Protein AF-A0A497AWR8-F1 (afdb_monomer_lite)

Secondary structure (DSSP, 8-state):
-HHHHHHHHHHHHHHHHHH-TT-EEEEEEEETTTEEEEEEEPPTTS-HHHHHHHHHHHHHHHHHHHS-EEEEEEE---TTS--

pLDDT: mean 80.87, std 12.04, range [38.44, 91.5]

Structure (mmCIF, N/CA/C/O backbone):
data_AF-A0A497AWR8-F1
#
_entry.id   AF-A0A497AWR8-F1
#
loop_
_atom_site.group_PDB
_atom_site.id
_atom_site.type_symbol
_atom_site.label_atom_id
_atom_site.label_alt_id
_atom_site.label_comp_id
_atom_site.label_asym_id
_atom_site.label_entity_id
_atom_site.label_seq_id
_atom_site.pdbx_PDB_ins_code
_atom_site.Cartn_x
_atom_site.Cartn_y
_atom_site.Cartn_z
_atom_site.occupancy
_atom_site.B_iso_or_equiv
_atom_site.auth_seq_id
_atom_site.auth_comp_id
_atom_site.auth_asym_id
_atom_site.auth_atom_id
_atom_site.pdbx_PDB_model_num
ATOM 1 N N . MET A 1 1 ? -14.942 9.389 12.835 1.00 55.62 1 MET A N 1
ATOM 2 C CA . MET A 1 1 ? -14.299 8.263 12.119 1.00 55.62 1 MET A CA 1
ATOM 3 C C . MET A 1 1 ? -13.603 8.680 10.819 1.00 55.62 1 MET A C 1
ATOM 5 O O . MET A 1 1 ? -12.472 8.254 10.656 1.00 55.62 1 MET A O 1
ATOM 9 N N . ARG A 1 2 ? -14.161 9.572 9.974 1.00 58.44 2 ARG A N 1
ATOM 10 C CA . ARG A 1 2 ? -13.498 10.073 8.737 1.00 58.44 2 ARG A CA 1
ATOM 11 C C . ARG A 1 2 ? -12.052 10.589 8.894 1.00 58.44 2 ARG A C 1
ATOM 13 O O . ARG A 1 2 ? -11.244 10.366 8.005 1.00 58.44 2 ARG A O 1
ATOM 20 N N . TYR A 1 3 ? -11.715 11.243 10.010 1.00 60.72 3 TYR A N 1
ATOM 21 C CA . TYR A 1 3 ? -10.360 11.774 10.243 1.00 60.72 3 TYR A CA 1
ATOM 22 C C . TYR A 1 3 ? -9.281 10.681 10.325 1.00 60.72 3 TYR A C 1
ATOM 24 O O . TYR A 1 3 ? -8.252 10.808 9.676 1.00 60.72 3 TYR A O 1
ATOM 32 N N . LYS A 1 4 ? -9.559 9.567 11.020 1.00 76.00 4 LYS A N 1
ATOM 33 C CA . LYS A 1 4 ? -8.607 8.450 11.171 1.00 76.00 4 LYS A CA 1
ATOM 34 C C . LYS A 1 4 ? -8.323 7.728 9.857 1.00 76.00 4 LYS A C 1
ATOM 36 O O . LYS A 1 4 ? -7.225 7.238 9.644 1.00 76.00 4 LYS A O 1
ATOM 41 N N . LEU A 1 5 ? -9.323 7.654 8.984 1.00 79.75 5 LEU A N 1
ATOM 42 C CA . LEU A 1 5 ? -9.158 7.019 7.685 1.00 79.75 5 LEU A CA 1
ATOM 43 C C . LEU A 1 5 ? -8.288 7.872 6.757 1.00 79.75 5 LEU A C 1
ATOM 45 O O . LEU A 1 5 ? -7.410 7.343 6.091 1.00 79.75 5 LEU A O 1
ATOM 49 N N . LYS A 1 6 ? -8.490 9.194 6.746 1.00 84.19 6 LYS A N 1
ATOM 50 C CA . LYS A 1 6 ? -7.649 10.101 5.959 1.00 84.19 6 LYS A CA 1
ATOM 51 C C . LYS A 1 6 ? -6.180 10.024 6.387 1.00 84.19 6 LYS A C 1
ATOM 53 O O . LYS A 1 6 ? -5.311 9.979 5.526 1.00 84.19 6 LYS A O 1
ATOM 58 N N . GLU A 1 7 ? -5.922 9.988 7.693 1.00 87.88 7 GLU A N 1
ATOM 59 C CA . GLU A 1 7 ? -4.572 9.805 8.245 1.00 87.88 7 GLU A CA 1
ATOM 60 C C . GLU A 1 7 ? -3.960 8.474 7.798 1.00 87.88 7 GLU A C 1
ATOM 62 O O . GLU A 1 7 ? -2.822 8.455 7.338 1.00 87.88 7 GLU A O 1
ATOM 67 N N . LEU A 1 8 ? -4.737 7.385 7.848 1.00 86.31 8 LEU A N 1
ATOM 68 C CA . LEU A 1 8 ? -4.291 6.076 7.377 1.00 86.31 8 LEU A CA 1
ATOM 69 C C . LEU A 1 8 ? -3.931 6.094 5.886 1.00 86.31 8 LEU A C 1
ATOM 71 O O . LEU A 1 8 ? -2.883 5.588 5.502 1.00 86.31 8 LEU A O 1
ATOM 75 N N . VAL A 1 9 ? -4.775 6.691 5.043 1.00 86.94 9 VAL A N 1
ATOM 76 C CA . VAL A 1 9 ? -4.505 6.789 3.602 1.00 86.94 9 VAL A CA 1
ATOM 77 C C . VAL A 1 9 ? -3.223 7.576 3.351 1.00 86.94 9 VAL A C 1
ATOM 79 O O . VAL A 1 9 ? -2.363 7.099 2.625 1.00 86.94 9 VAL A O 1
ATOM 82 N N . GLN A 1 10 ? -3.034 8.720 4.011 1.00 89.56 10 GLN A N 1
ATOM 83 C CA . GLN A 1 10 ? -1.807 9.514 3.872 1.00 89.56 10 GLN A CA 1
ATOM 84 C C . GLN A 1 10 ? -0.552 8.760 4.333 1.00 89.56 10 GLN A C 1
ATOM 86 O O . GLN A 1 10 ? 0.512 8.897 3.731 1.00 89.56 10 GLN A O 1
ATOM 91 N N . GLU A 1 11 ? -0.660 7.957 5.393 1.00 89.06 11 GLU A N 1
ATOM 92 C CA . GLU A 1 11 ? 0.429 7.095 5.849 1.00 89.06 11 GLU A CA 1
ATOM 93 C C . GLU A 1 11 ? 0.777 6.036 4.796 1.00 89.06 11 GLU A C 1
ATOM 95 O O . GLU A 1 11 ? 1.951 5.874 4.467 1.00 89.06 11 GLU A O 1
ATOM 100 N N . LEU A 1 12 ? -0.229 5.375 4.218 1.00 87.38 12 LEU A N 1
ATOM 101 C CA . LEU A 1 12 ? -0.042 4.385 3.154 1.00 87.38 12 LEU A CA 1
ATOM 102 C C . LEU A 1 12 ? 0.571 5.006 1.897 1.00 87.38 12 LEU A C 1
ATOM 104 O O . LEU A 1 12 ? 1.509 4.449 1.332 1.00 87.38 12 LEU A O 1
ATOM 108 N N . GLU A 1 13 ? 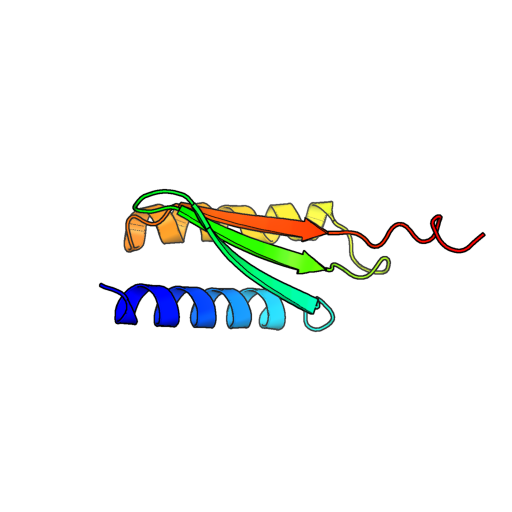0.083 6.175 1.482 1.00 89.69 13 GLU A N 1
ATOM 109 C CA . GLU A 1 13 ? 0.626 6.905 0.337 1.00 89.69 13 GLU A CA 1
ATOM 110 C C . GLU A 1 13 ? 2.111 7.229 0.539 1.00 89.69 13 GLU A C 1
ATOM 112 O O . GLU A 1 13 ? 2.930 7.025 -0.362 1.00 89.69 13 GLU A O 1
ATOM 117 N N . ARG A 1 14 ? 2.478 7.675 1.747 1.00 91.50 14 ARG A N 1
ATOM 118 C CA . ARG A 1 14 ? 3.870 7.942 2.117 1.00 91.50 14 ARG A CA 1
ATOM 119 C C . ARG A 1 14 ? 4.722 6.673 2.058 1.00 91.50 14 ARG A C 1
ATOM 121 O O . ARG A 1 14 ? 5.795 6.708 1.466 1.00 91.50 14 ARG A O 1
ATOM 128 N N . LEU A 1 15 ? 4.248 5.562 2.617 1.00 88.88 15 LEU A N 1
ATOM 129 C CA . LEU A 1 15 ? 4.978 4.288 2.644 1.00 88.88 15 LEU A CA 1
ATOM 130 C C . LEU A 1 15 ? 5.233 3.721 1.247 1.00 88.88 15 LEU A C 1
ATOM 132 O O . LEU A 1 15 ? 6.345 3.273 0.948 1.00 88.88 15 LEU A O 1
ATOM 136 N N . VAL A 1 16 ? 4.219 3.786 0.379 1.00 88.56 16 VAL A N 1
ATOM 137 C CA . VAL A 1 16 ? 4.346 3.400 -1.029 1.00 88.56 16 VAL A CA 1
ATOM 138 C C . VAL A 1 16 ? 5.406 4.261 -1.705 1.00 88.56 16 VAL A C 1
ATOM 140 O O . VAL A 1 16 ? 6.283 3.717 -2.362 1.00 88.56 16 VAL A O 1
ATOM 143 N N . LYS A 1 17 ? 5.389 5.583 -1.505 1.00 89.75 17 LYS A N 1
ATOM 144 C CA . LYS A 1 17 ? 6.368 6.497 -2.113 1.00 89.75 17 LYS A CA 1
ATOM 145 C C . LYS A 1 17 ? 7.784 6.368 -1.553 1.00 89.75 17 LYS A C 1
ATOM 147 O O . LYS A 1 17 ? 8.737 6.547 -2.304 1.00 89.75 17 LYS A O 1
ATOM 152 N N . GLU A 1 18 ? 7.942 6.052 -0.272 1.00 90.75 18 GLU A N 1
ATOM 153 C CA . GLU A 1 18 ? 9.252 5.786 0.338 1.00 90.75 18 GLU A CA 1
ATOM 154 C C . GLU A 1 18 ? 9.865 4.487 -0.207 1.00 90.75 18 GLU A C 1
ATOM 156 O O . GLU A 1 18 ? 11.066 4.432 -0.466 1.00 90.75 18 GLU A O 1
ATOM 161 N N . SER A 1 19 ? 9.037 3.462 -0.428 1.00 86.50 19 SER A N 1
ATOM 162 C CA . SER A 1 19 ? 9.484 2.160 -0.942 1.00 86.50 19 SER A CA 1
ATOM 163 C C . SER A 1 19 ? 9.628 2.136 -2.469 1.00 86.50 19 SER A C 1
ATOM 165 O O . SER A 1 19 ? 10.516 1.469 -2.997 1.00 86.50 19 SER A O 1
ATOM 167 N N . PHE A 1 20 ? 8.763 2.873 -3.171 1.00 88.25 20 PHE A N 1
ATOM 168 C CA . PHE A 1 20 ? 8.640 2.928 -4.628 1.00 88.25 20 PHE A CA 1
ATOM 169 C C . PHE A 1 20 ? 8.415 4.383 -5.081 1.00 88.25 20 PHE A C 1
ATOM 171 O O . PHE A 1 20 ? 7.285 4.790 -5.366 1.00 88.25 20 PHE A O 1
ATOM 178 N N . PRO A 1 21 ? 9.479 5.198 -5.180 1.00 88.81 21 PRO A N 1
ATOM 179 C CA . PRO A 1 21 ? 9.355 6.632 -5.475 1.00 88.81 21 PRO A CA 1
ATOM 180 C C . PRO A 1 21 ? 8.626 6.945 -6.790 1.00 88.81 21 PRO A C 1
ATOM 182 O O . PRO A 1 21 ? 7.874 7.924 -6.888 1.00 88.81 21 PRO A O 1
ATOM 185 N N . GLU A 1 22 ? 8.817 6.082 -7.787 1.00 88.69 22 GLU A N 1
ATOM 186 C CA . GLU A 1 22 ? 8.245 6.205 -9.129 1.00 88.69 22 GLU A CA 1
ATOM 187 C C . GLU A 1 22 ? 6.790 5.721 -9.229 1.00 88.69 22 GLU A C 1
ATOM 189 O O . GLU A 1 22 ? 6.117 6.035 -10.207 1.00 88.69 22 GLU A O 1
ATOM 194 N N . ALA A 1 23 ? 6.273 5.013 -8.221 1.00 87.50 23 ALA A N 1
ATOM 195 C CA . ALA A 1 23 ? 4.916 4.478 -8.242 1.00 87.50 23 ALA A CA 1
ATOM 196 C C . ALA A 1 23 ? 3.870 5.603 -8.217 1.00 87.50 23 ALA A C 1
ATOM 198 O O . ALA A 1 23 ? 3.979 6.531 -7.414 1.00 87.50 23 ALA A O 1
ATOM 199 N N . ILE A 1 24 ? 2.847 5.562 -9.067 1.00 89.19 24 ILE A N 1
ATOM 200 C CA . ILE A 1 24 ? 1.812 6.608 -9.124 1.00 89.19 24 ILE A CA 1
ATOM 201 C C . ILE A 1 24 ? 0.598 6.136 -8.335 1.00 89.19 24 ILE A C 1
ATOM 203 O O . ILE A 1 24 ? 0.085 5.052 -8.559 1.00 89.19 24 ILE A O 1
ATOM 207 N N . ILE A 1 25 ? 0.111 6.952 -7.408 1.00 89.50 25 ILE A N 1
ATOM 208 C CA . ILE A 1 25 ? -1.083 6.612 -6.633 1.00 89.50 25 ILE A CA 1
ATOM 209 C C . ILE A 1 25 ? -2.298 7.073 -7.433 1.00 89.50 25 ILE A C 1
ATOM 211 O O . ILE A 1 25 ? -2.505 8.273 -7.601 1.00 89.50 25 ILE A O 1
ATOM 215 N N . GLU A 1 26 ? -3.072 6.124 -7.960 1.00 88.12 26 GLU A N 1
ATOM 216 C CA . GLU A 1 26 ? -4.226 6.422 -8.818 1.00 88.12 26 GLU A CA 1
ATOM 217 C C . GLU A 1 26 ? -5.453 6.830 -8.000 1.00 88.12 26 GLU A C 1
ATOM 219 O O . GLU A 1 26 ? -6.276 7.633 -8.440 1.00 88.12 26 GLU A O 1
ATOM 224 N N . GLY A 1 27 ? -5.579 6.283 -6.793 1.00 83.50 27 GLY A N 1
ATOM 225 C CA . GLY A 1 27 ? -6.683 6.598 -5.908 1.00 83.50 27 GLY A CA 1
ATOM 226 C C . GLY A 1 27 ? -6.817 5.636 -4.741 1.00 83.50 27 GLY A C 1
ATOM 227 O O . GLY A 1 27 ? -6.142 4.609 -4.649 1.00 83.50 27 GLY A O 1
ATOM 228 N N . CYS A 1 28 ? -7.733 5.996 -3.849 1.00 85.56 28 CYS A N 1
ATOM 229 C CA . CYS A 1 28 ? -8.088 5.227 -2.673 1.00 85.56 28 CYS A CA 1
ATOM 230 C C . CYS A 1 28 ? -9.608 5.033 -2.631 1.00 85.56 28 CYS A C 1
ATOM 232 O O . CYS A 1 28 ? -10.364 6.001 -2.735 1.00 85.56 28 CYS A O 1
ATOM 234 N N . TRP A 1 29 ? -10.056 3.794 -2.433 1.00 83.00 29 TRP A N 1
ATOM 235 C CA . TRP A 1 29 ? -11.470 3.441 -2.329 1.00 83.00 29 TRP A CA 1
ATOM 236 C C . TRP A 1 29 ? -11.765 2.747 -1.010 1.00 83.00 29 TRP A C 1
ATOM 238 O O . TRP A 1 29 ? -11.125 1.764 -0.642 1.00 83.00 29 TRP A O 1
ATOM 248 N N . GLU A 1 30 ? -12.807 3.215 -0.337 1.00 83.25 30 GLU A N 1
ATOM 249 C CA . GLU A 1 30 ? -13.406 2.510 0.789 1.00 83.25 30 GLU A CA 1
ATOM 250 C C . GLU A 1 30 ? -14.270 1.355 0.264 1.00 83.25 30 GLU A C 1
ATOM 252 O O . GLU A 1 30 ? -15.111 1.525 -0.625 1.00 83.25 30 GLU A O 1
ATOM 257 N N . ARG A 1 31 ? -14.066 0.158 0.809 1.00 76.69 31 ARG A N 1
ATOM 258 C CA . ARG A 1 31 ? -14.854 -1.044 0.529 1.00 76.69 31 ARG A CA 1
ATOM 259 C C . ARG A 1 31 ? -15.447 -1.537 1.850 1.00 76.69 31 ARG A C 1
ATOM 261 O O . ARG A 1 31 ? -14.728 -1.998 2.727 1.00 76.69 31 ARG A O 1
ATOM 268 N N . GLY A 1 32 ? -16.769 -1.464 1.994 1.00 78.56 32 GLY A N 1
ATOM 269 C CA . GLY A 1 32 ? -17.442 -1.868 3.236 1.00 78.56 32 GLY A CA 1
ATOM 270 C C . GLY A 1 32 ? -17.066 -0.994 4.442 1.00 78.56 32 GLY A C 1
ATOM 271 O O . GLY A 1 32 ? -16.538 0.100 4.282 1.00 78.56 32 GLY A O 1
ATOM 272 N N . GLU A 1 33 ? -17.357 -1.462 5.661 1.00 76.62 33 GLU A N 1
ATOM 273 C CA . GLU A 1 33 ? -17.181 -0.647 6.879 1.00 76.62 33 GLU A CA 1
ATOM 274 C C . GLU A 1 33 ? -15.718 -0.437 7.301 1.00 76.62 33 GLU A C 1
ATOM 276 O O . GLU A 1 33 ? -15.436 0.524 8.017 1.00 76.62 33 GLU A O 1
ATOM 281 N N . LYS A 1 34 ? -14.787 -1.318 6.903 1.00 82.19 34 LYS A N 1
ATOM 282 C CA . LYS A 1 34 ? 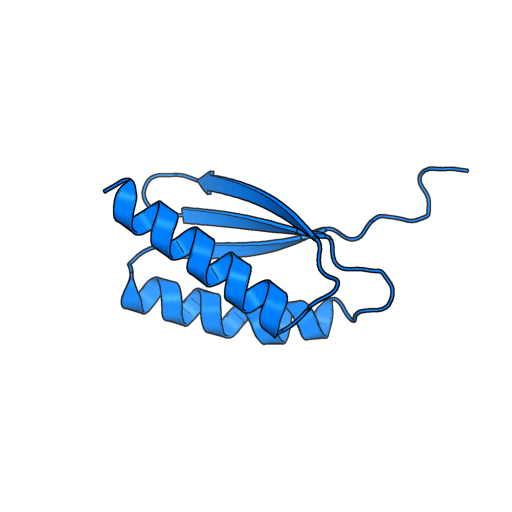-13.382 -1.279 7.354 1.00 82.19 34 LYS A CA 1
ATOM 283 C C . LYS A 1 34 ? -12.388 -1.843 6.342 1.00 82.19 34 LYS A C 1
ATOM 285 O O . LYS A 1 34 ? -11.405 -2.476 6.727 1.00 82.19 34 LYS A O 1
ATOM 290 N N . SER A 1 35 ? -12.620 -1.651 5.051 1.00 85.19 35 SER A N 1
ATOM 291 C CA . SER A 1 35 ? -11.610 -2.003 4.054 1.00 85.19 35 SER A CA 1
ATOM 292 C C . SER A 1 35 ? -11.279 -0.827 3.160 1.00 85.19 35 SER A C 1
ATOM 294 O O . SER A 1 35 ? -12.134 -0.007 2.833 1.00 85.19 35 SER A O 1
ATOM 296 N N . VAL A 1 36 ? -10.010 -0.745 2.790 1.00 87.06 36 VAL A N 1
ATOM 297 C CA . VAL A 1 36 ? -9.449 0.335 1.990 1.00 87.06 36 VAL A CA 1
ATOM 298 C C . VAL A 1 36 ? -8.624 -0.300 0.890 1.00 87.06 36 VAL A C 1
ATOM 300 O O . VAL A 1 36 ? -7.773 -1.138 1.164 1.00 87.06 36 VAL A O 1
ATOM 303 N N . ALA A 1 37 ? -8.878 0.076 -0.353 1.00 87.25 37 ALA A N 1
ATOM 304 C CA . ALA A 1 37 ? -8.045 -0.297 -1.482 1.00 87.25 37 ALA A CA 1
ATOM 305 C C . ALA A 1 37 ? -7.290 0.940 -1.966 1.00 87.25 37 ALA A C 1
ATOM 307 O O . ALA A 1 37 ? -7.919 1.947 -2.281 1.00 87.25 37 ALA A O 1
ATOM 308 N N . LEU A 1 38 ? -5.967 0.858 -2.031 1.00 87.69 38 LEU A N 1
ATOM 309 C CA . LEU A 1 38 ? -5.093 1.853 -2.637 1.00 87.69 38 LEU A CA 1
ATOM 310 C C . LEU A 1 38 ? -4.602 1.283 -3.969 1.00 87.69 38 LEU A C 1
ATOM 312 O O . LEU A 1 38 ? -3.867 0.295 -3.967 1.00 87.69 38 LEU A O 1
ATOM 316 N N . CYS A 1 39 ? -5.015 1.866 -5.095 1.00 87.69 39 CYS A N 1
ATOM 317 C CA . CYS A 1 39 ? -4.465 1.462 -6.391 1.00 87.69 39 CYS A CA 1
ATOM 318 C C . CYS A 1 39 ? -3.208 2.263 -6.676 1.00 87.69 39 CYS A C 1
ATOM 320 O O . CYS A 1 39 ? -3.184 3.493 -6.558 1.00 87.69 39 CYS A O 1
ATOM 322 N N . VAL A 1 40 ? -2.171 1.535 -7.059 1.00 87.94 40 VAL A N 1
ATOM 323 C CA . VAL A 1 40 ? -0.845 2.075 -7.294 1.00 87.94 40 VAL A CA 1
ATOM 324 C C . VAL A 1 40 ? -0.395 1.617 -8.672 1.00 87.94 40 VAL A C 1
ATOM 326 O O . VAL A 1 40 ? -0.238 0.425 -8.909 1.00 87.94 40 VAL A O 1
ATOM 329 N N . GLU A 1 41 ? -0.184 2.551 -9.589 1.00 88.25 41 GLU A N 1
ATOM 330 C CA . GLU A 1 41 ? 0.482 2.271 -10.853 1.00 88.25 41 GLU A CA 1
ATOM 331 C C . GLU A 1 41 ? 1.964 1.999 -10.573 1.00 88.25 41 GLU A C 1
ATOM 333 O O . GLU A 1 41 ? 2.671 2.860 -10.036 1.00 88.25 41 GLU A O 1
ATOM 338 N N . ILE A 1 42 ? 2.429 0.800 -10.922 1.00 84.88 42 ILE A N 1
ATOM 339 C CA . ILE A 1 42 ? 3.836 0.412 -10.786 1.00 84.88 42 ILE A CA 1
ATOM 340 C C . ILE A 1 42 ? 4.497 0.533 -12.157 1.00 84.88 42 ILE A C 1
ATOM 342 O O . ILE A 1 42 ? 3.995 -0.062 -13.119 1.00 84.88 42 ILE A O 1
ATOM 346 N N . PRO A 1 43 ? 5.598 1.295 -12.287 1.00 79.00 43 PRO A N 1
ATOM 347 C CA . PRO A 1 43 ? 6.279 1.427 -13.563 1.00 79.00 43 PRO A CA 1
ATOM 348 C C . PRO A 1 43 ? 6.814 0.063 -14.033 1.00 79.00 43 PRO A C 1
ATOM 350 O O . PRO A 1 43 ? 7.232 -0.749 -13.207 1.00 79.00 43 PRO A O 1
ATOM 353 N N . PRO A 1 44 ? 6.879 -0.192 -15.355 1.00 77.12 44 PRO A N 1
ATOM 354 C CA . PRO A 1 44 ? 7.364 -1.467 -15.897 1.00 77.12 44 PRO A CA 1
ATOM 355 C C . PRO A 1 44 ? 8.814 -1.805 -15.518 1.00 77.12 44 PRO A C 1
ATOM 357 O O . PRO A 1 44 ? 9.238 -2.948 -15.650 1.00 77.12 44 PRO A O 1
ATOM 360 N N . SER A 1 45 ? 9.586 -0.803 -15.085 1.00 78.50 45 SER A N 1
ATOM 361 C CA . SER A 1 45 ? 10.953 -0.942 -14.576 1.00 78.50 45 SER A CA 1
ATOM 362 C C . SER A 1 45 ? 11.030 -1.607 -13.198 1.00 78.50 45 SER A C 1
ATOM 364 O O . SER A 1 45 ? 12.112 -2.044 -12.812 1.00 78.50 45 SER A O 1
ATOM 366 N N . GLN A 1 46 ? 9.924 -1.665 -12.450 1.00 77.44 46 GLN A N 1
ATOM 367 C CA . GLN A 1 46 ? 9.862 -2.235 -11.108 1.00 77.44 46 GLN A CA 1
ATOM 368 C C . GLN A 1 46 ? 9.232 -3.627 -11.118 1.00 77.44 46 GLN A C 1
ATOM 370 O O . GLN A 1 46 ? 8.244 -3.886 -11.808 1.00 77.44 46 GLN A O 1
ATOM 375 N N . ASP A 1 47 ? 9.802 -4.522 -10.312 1.00 82.75 47 ASP A N 1
ATOM 376 C CA . ASP A 1 47 ? 9.288 -5.874 -10.152 1.00 82.75 47 ASP A CA 1
ATOM 377 C C . ASP A 1 47 ? 7.992 -5.858 -9.326 1.00 82.75 47 ASP A C 1
ATOM 379 O O . ASP A 1 47 ? 7.962 -5.477 -8.152 1.00 82.75 47 ASP A O 1
ATOM 383 N N . LEU A 1 48 ? 6.905 -6.293 -9.963 1.00 81.12 48 LEU A N 1
ATOM 384 C CA . LEU A 1 48 ? 5.590 -6.435 -9.349 1.00 81.12 48 LEU A CA 1
ATOM 385 C C . LEU A 1 48 ? 5.611 -7.377 -8.142 1.00 81.12 48 LEU A C 1
ATOM 387 O O . LEU A 1 48 ? 4.885 -7.166 -7.171 1.00 81.12 48 LEU A O 1
ATOM 391 N N . TYR A 1 49 ? 6.424 -8.428 -8.206 1.00 83.25 49 TYR A N 1
ATOM 392 C CA . TYR A 1 49 ? 6.533 -9.405 -7.137 1.00 83.25 49 TYR A CA 1
ATOM 393 C C . TYR A 1 49 ? 7.228 -8.796 -5.914 1.00 83.25 49 TYR A C 1
ATOM 395 O O . TYR A 1 49 ? 6.703 -8.894 -4.805 1.00 83.25 49 TYR A O 1
ATOM 403 N N . GLU A 1 50 ? 8.328 -8.063 -6.123 1.00 85.00 50 GLU A N 1
ATOM 404 C CA . GLU A 1 50 ? 9.002 -7.307 -5.057 1.00 85.00 50 GLU A CA 1
ATOM 405 C C . GLU A 1 50 ? 8.056 -6.278 -4.418 1.00 85.00 50 GLU A C 1
ATOM 407 O O . GLU A 1 50 ? 8.046 -6.096 -3.197 1.00 85.00 50 GLU A O 1
ATOM 412 N N . PHE A 1 51 ? 7.215 -5.632 -5.233 1.00 85.38 51 PHE A N 1
ATOM 413 C CA . PHE A 1 51 ? 6.191 -4.720 -4.739 1.00 85.38 51 PHE A CA 1
ATOM 414 C C . PHE A 1 51 ? 5.223 -5.402 -3.769 1.00 85.38 51 PHE A C 1
ATOM 416 O O . PHE A 1 51 ? 5.020 -4.926 -2.648 1.00 85.38 51 PHE A O 1
ATOM 423 N N . VAL A 1 52 ? 4.650 -6.536 -4.174 1.00 84.62 52 VAL A N 1
ATOM 424 C CA . VAL A 1 52 ? 3.695 -7.280 -3.345 1.00 84.62 52 VAL A CA 1
ATOM 425 C C . VAL A 1 52 ? 4.360 -7.807 -2.071 1.00 84.62 52 VAL A C 1
ATOM 427 O O . VAL A 1 52 ? 3.789 -7.646 -0.991 1.00 84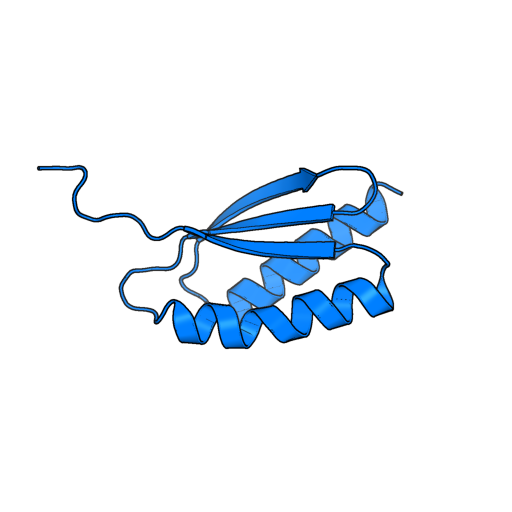.62 52 VAL A O 1
ATOM 430 N N . GLU A 1 53 ? 5.568 -8.373 -2.160 1.00 87.75 53 GLU A N 1
ATOM 431 C CA . GLU A 1 53 ? 6.306 -8.866 -0.988 1.00 87.75 53 GLU A CA 1
ATOM 432 C C . GLU A 1 53 ? 6.591 -7.758 0.028 1.00 87.75 53 GLU A C 1
ATOM 434 O O . GLU A 1 53 ? 6.462 -7.979 1.234 1.00 87.75 53 GLU A O 1
ATOM 439 N N . LYS A 1 54 ? 6.919 -6.546 -0.436 1.00 87.06 54 LYS A N 1
ATOM 440 C CA . LYS A 1 54 ? 7.141 -5.401 0.453 1.00 87.06 54 LYS A CA 1
ATOM 441 C C . LYS A 1 54 ? 5.852 -4.862 1.064 1.00 87.06 54 LYS A C 1
ATOM 443 O O . LYS A 1 54 ? 5.888 -4.447 2.217 1.00 87.06 54 LYS A O 1
ATOM 448 N N . MET A 1 55 ? 4.732 -4.840 0.339 1.00 87.25 55 MET A N 1
ATOM 449 C CA . MET A 1 55 ? 3.479 -4.226 0.818 1.00 87.25 55 MET A CA 1
ATOM 450 C C . MET A 1 55 ? 2.597 -5.170 1.653 1.00 87.25 55 MET A C 1
ATOM 452 O O . MET A 1 55 ? 1.804 -4.706 2.480 1.00 87.25 55 MET A O 1
ATOM 456 N N . ALA A 1 56 ? 2.724 -6.490 1.483 1.00 86.06 56 ALA A N 1
ATOM 457 C CA . ALA A 1 56 ? 1.908 -7.465 2.209 1.00 86.06 56 ALA A CA 1
ATOM 458 C C . ALA A 1 56 ? 2.067 -7.397 3.748 1.00 86.06 56 ALA A C 1
ATOM 460 O O . ALA A 1 56 ? 1.037 -7.357 4.430 1.00 86.06 56 ALA A O 1
ATOM 461 N N . PRO A 1 57 ? 3.284 -7.300 4.329 1.00 88.25 57 PRO A N 1
ATOM 462 C CA . PRO A 1 57 ? 3.454 -7.181 5.781 1.00 88.25 57 PRO A CA 1
ATOM 463 C C . PRO A 1 57 ? 2.747 -5.957 6.377 1.00 88.25 57 PRO A C 1
ATOM 465 O O . PRO A 1 57 ? 2.087 -6.061 7.408 1.00 88.25 57 PRO A O 1
ATOM 468 N N . TRP A 1 58 ? 2.803 -4.815 5.686 1.00 85.88 58 TRP A N 1
ATOM 469 C CA . TRP A 1 58 ? 2.159 -3.573 6.127 1.00 85.88 58 TRP A CA 1
ATOM 470 C C . TRP A 1 58 ? 0.640 -3.676 6.167 1.00 85.88 58 TRP A C 1
ATOM 472 O O . TRP A 1 58 ? -0.005 -3.104 7.045 1.00 85.88 58 TRP A O 1
ATOM 482 N N . SER A 1 59 ? 0.061 -4.415 5.222 1.00 84.88 59 SER A N 1
ATOM 483 C CA . SER A 1 59 ? -1.384 -4.638 5.168 1.00 84.88 59 SER A CA 1
ATOM 484 C C . SER A 1 59 ? -1.866 -5.433 6.389 1.00 84.88 59 SER A C 1
ATOM 486 O O . SER A 1 59 ? -2.925 -5.133 6.943 1.00 84.88 59 SER A O 1
ATOM 488 N N . ILE A 1 60 ? -1.059 -6.397 6.850 1.00 86.00 60 ILE A N 1
ATOM 489 C CA . ILE A 1 60 ? -1.323 -7.183 8.064 1.00 86.00 60 ILE A CA 1
ATOM 490 C C . ILE A 1 60 ? -1.154 -6.310 9.313 1.00 86.00 60 ILE A C 1
ATOM 492 O O . ILE A 1 60 ? -2.078 -6.225 10.120 1.00 86.00 60 ILE A O 1
ATOM 496 N N . GLU A 1 61 ? -0.029 -5.600 9.443 1.00 88.56 61 GLU A N 1
ATOM 497 C CA . GLU A 1 61 ? 0.232 -4.727 10.599 1.00 88.56 61 GLU A CA 1
ATOM 498 C C . GLU A 1 61 ? -0.854 -3.646 10.749 1.00 88.56 61 GLU A C 1
ATOM 500 O O . GLU A 1 61 ? -1.350 -3.367 11.844 1.00 88.56 61 GLU A O 1
ATOM 505 N N . THR A 1 62 ? -1.287 -3.062 9.630 1.00 86.62 62 THR A N 1
ATOM 506 C CA . THR A 1 62 ? -2.347 -2.051 9.615 1.00 86.62 62 THR A CA 1
ATOM 507 C C . THR A 1 62 ? -3.669 -2.613 10.124 1.00 86.62 62 THR A C 1
ATOM 509 O O . THR A 1 62 ? -4.363 -1.937 10.894 1.00 86.62 62 THR A O 1
ATOM 512 N N . LEU A 1 63 ? -4.015 -3.843 9.733 1.00 86.31 63 LEU A N 1
ATOM 513 C CA . LEU A 1 63 ? -5.222 -4.510 10.205 1.00 86.31 63 LEU A CA 1
ATOM 514 C C . LEU A 1 63 ? -5.177 -4.718 11.719 1.00 86.31 63 LEU A C 1
ATOM 516 O O . LEU A 1 63 ? -6.144 -4.379 12.402 1.00 86.31 63 LEU A O 1
ATOM 520 N N . GLU A 1 64 ? -4.058 -5.208 12.249 1.00 87.06 64 GLU A N 1
ATOM 521 C CA . GLU A 1 64 ? -3.882 -5.439 13.687 1.00 87.06 64 GLU A CA 1
ATOM 522 C C . GLU A 1 64 ? -3.955 -4.133 14.492 1.00 87.06 64 GLU A C 1
ATOM 524 O O . GLU A 1 64 ? -4.608 -4.071 15.535 1.00 87.06 64 GLU A O 1
ATOM 529 N N . ARG A 1 65 ? -3.337 -3.060 13.985 1.00 87.88 65 ARG A N 1
ATOM 530 C CA . ARG A 1 65 ? -3.240 -1.769 14.679 1.00 87.88 65 ARG A CA 1
ATOM 531 C C . ARG A 1 65 ? -4.516 -0.934 14.604 1.00 87.88 65 ARG A C 1
ATOM 533 O O . ARG A 1 65 ? -4.856 -0.224 15.551 1.00 87.88 65 ARG A O 1
ATOM 540 N N . THR A 1 66 ? -5.194 -0.945 13.458 1.00 84.94 66 THR A N 1
ATOM 541 C CA . THR A 1 66 ? -6.268 0.018 13.151 1.00 84.94 66 THR A CA 1
ATOM 542 C C . THR A 1 66 ? -7.635 -0.633 12.960 1.00 84.94 66 THR A C 1
ATOM 544 O O . THR A 1 66 ? -8.658 0.057 13.011 1.00 84.94 66 THR A O 1
ATOM 547 N N . GLY A 1 67 ? -7.670 -1.951 12.751 1.00 86.62 67 GLY A N 1
ATOM 548 C CA . GLY A 1 67 ? -8.870 -2.692 12.382 1.00 86.62 67 GLY A CA 1
ATOM 549 C C . GLY A 1 67 ? -9.317 -2.482 10.934 1.00 86.62 67 GLY A C 1
ATOM 550 O O . GLY A 1 67 ? -10.393 -2.968 10.588 1.00 86.62 67 GLY A O 1
ATOM 551 N N . TYR A 1 68 ? -8.546 -1.761 10.110 1.00 86.19 68 TYR A N 1
ATOM 552 C CA . TYR A 1 68 ? -8.801 -1.609 8.678 1.00 86.19 68 TYR A CA 1
ATOM 553 C C . TYR A 1 68 ? -7.996 -2.620 7.874 1.00 86.19 68 TYR A C 1
ATOM 555 O O . TYR A 1 68 ? -6.778 -2.703 8.002 1.00 86.19 68 TYR A O 1
ATOM 563 N N . LEU A 1 69 ? -8.679 -3.343 6.995 1.00 85.88 69 LEU A N 1
ATOM 564 C CA . LEU A 1 69 ? -8.037 -4.193 6.007 1.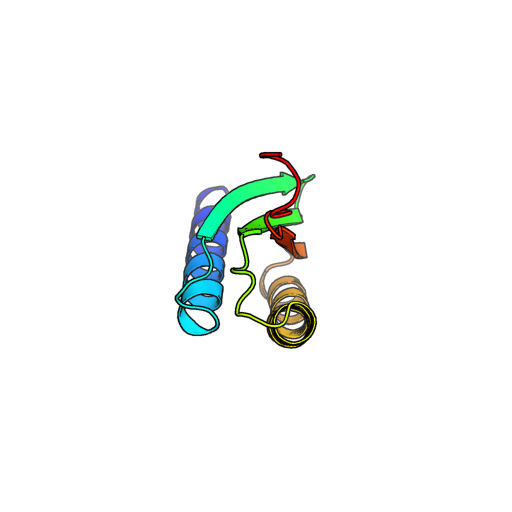00 85.88 69 LEU A CA 1
ATOM 565 C C . LEU A 1 69 ? -7.620 -3.344 4.806 1.00 85.88 69 LEU A C 1
ATOM 567 O O . LEU A 1 69 ? -8.474 -2.755 4.141 1.00 85.88 69 LEU A O 1
ATOM 571 N N . VAL A 1 70 ? -6.320 -3.277 4.540 1.00 85.62 70 VAL A N 1
ATOM 572 C CA . VAL A 1 70 ? -5.767 -2.501 3.429 1.00 85.62 70 VAL A CA 1
ATOM 573 C C . VAL A 1 70 ? -5.349 -3.431 2.302 1.00 85.62 70 VAL A C 1
ATOM 575 O O . VAL A 1 70 ? -4.693 -4.442 2.532 1.00 85.62 70 VAL A O 1
ATOM 578 N N . TYR A 1 71 ? -5.715 -3.062 1.082 1.00 83.25 71 TYR A N 1
ATOM 579 C CA . TYR A 1 71 ? -5.272 -3.711 -0.141 1.00 83.25 71 TYR A CA 1
ATOM 580 C C . TYR A 1 71 ? -4.478 -2.708 -0.964 1.00 83.25 71 TYR A C 1
ATOM 582 O O . TYR A 1 71 ? -5.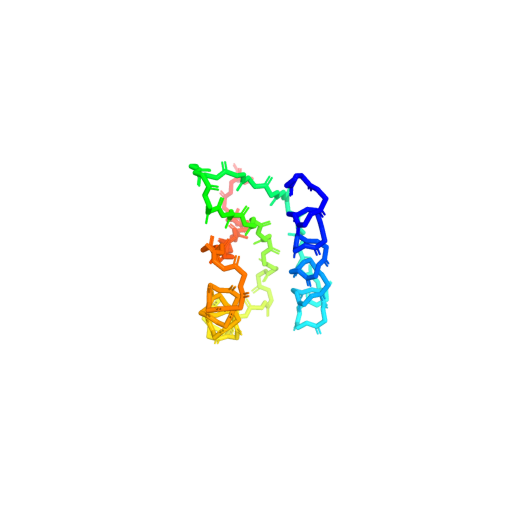034 -1.702 -1.400 1.00 83.25 71 TYR A O 1
ATOM 590 N N . VAL A 1 72 ? -3.198 -2.979 -1.200 1.00 82.69 72 VAL A N 1
ATOM 591 C CA . VAL A 1 72 ? -2.409 -2.212 -2.166 1.00 82.69 72 VAL A CA 1
ATOM 592 C C . VAL A 1 72 ? -2.450 -2.976 -3.482 1.00 82.69 72 VAL A C 1
ATOM 594 O O . VAL A 1 72 ? -1.880 -4.059 -3.597 1.00 82.69 72 VAL A O 1
ATOM 597 N N . LEU A 1 73 ? -3.208 -2.452 -4.441 1.00 81.50 73 LEU A N 1
ATOM 598 C CA . LEU A 1 73 ? -3.460 -3.097 -5.723 1.00 81.50 73 LEU A CA 1
ATOM 599 C C . LEU A 1 73 ? -2.521 -2.493 -6.766 1.00 81.50 73 LEU A C 1
ATOM 601 O O . LEU A 1 73 ? -2.718 -1.336 -7.149 1.00 81.50 73 LEU A O 1
ATOM 605 N N . PRO A 1 74 ? -1.501 -3.234 -7.220 1.00 80.75 74 PRO A N 1
ATOM 606 C CA . PRO A 1 74 ? -0.665 -2.747 -8.293 1.00 80.75 74 PRO A CA 1
ATOM 607 C C . PRO A 1 74 ? -1.436 -2.787 -9.617 1.00 80.75 74 PRO A C 1
ATOM 609 O O . PRO A 1 74 ? -2.048 -3.797 -9.966 1.00 80.75 74 PRO A O 1
ATOM 612 N N . ASN A 1 75 ? -1.384 -1.691 -10.361 1.00 77.31 75 ASN A N 1
ATOM 613 C CA . ASN A 1 75 ? -1.854 -1.601 -11.733 1.00 77.31 75 ASN A CA 1
ATOM 614 C C . ASN A 1 75 ? -0.619 -1.473 -12.633 1.00 77.31 75 ASN A C 1
ATOM 616 O O . ASN A 1 75 ? 0.137 -0.510 -12.518 1.00 77.31 75 ASN A O 1
ATOM 620 N N . GLN A 1 76 ? -0.356 -2.453 -13.493 1.00 62.88 76 GLN A N 1
ATOM 621 C CA . GLN A 1 76 ? 0.681 -2.303 -14.511 1.00 62.88 76 GLN A CA 1
ATOM 622 C C . GLN A 1 76 ? 0.016 -1.743 -15.760 1.00 62.88 76 GLN A C 1
ATOM 624 O O . GLN A 1 76 ? -0.914 -2.355 -16.286 1.00 62.88 76 GLN A O 1
ATOM 629 N N . ARG A 1 77 ? 0.485 -0.592 -16.258 1.00 59.03 77 ARG A N 1
ATOM 630 C CA . ARG A 1 77 ? 0.095 -0.160 -17.602 1.00 59.03 77 ARG A CA 1
ATOM 631 C C . ARG A 1 77 ? 0.578 -1.199 -18.593 1.00 59.03 77 ARG A C 1
ATOM 633 O O . ARG A 1 77 ? 1.767 -1.285 -18.899 1.00 59.03 77 ARG A O 1
ATOM 640 N N . ASP A 1 78 ? -0.375 -1.956 -19.110 1.00 53.59 78 ASP A N 1
ATOM 641 C CA . ASP A 1 78 ? -0.168 -2.784 -20.276 1.00 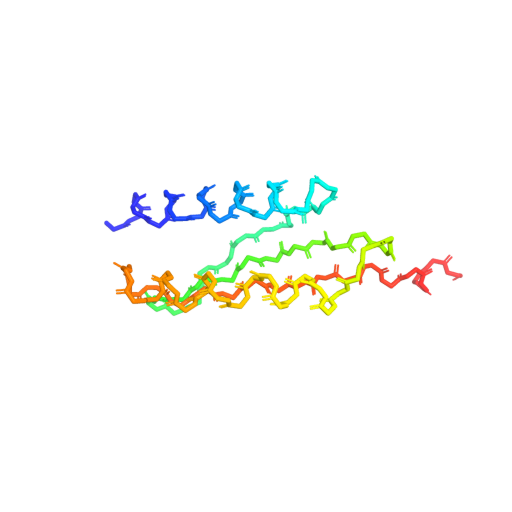53.59 78 ASP A CA 1
ATOM 642 C C . ASP A 1 78 ? 0.287 -1.854 -21.408 1.00 53.59 78 ASP A C 1
ATOM 644 O O . ASP A 1 78 ? -0.467 -1.017 -21.912 1.00 53.59 78 ASP A O 1
ATOM 648 N N . SER A 1 79 ? 1.559 -1.958 -21.796 1.00 49.16 79 SER A N 1
ATOM 649 C CA . SER A 1 79 ? 2.129 -1.161 -22.895 1.00 49.16 79 SER A CA 1
ATOM 650 C C . SER A 1 79 ? 1.543 -1.561 -24.263 1.00 49.16 79 SER A C 1
ATOM 652 O O . SER A 1 79 ? 1.970 -1.063 -25.299 1.00 49.16 79 SER A O 1
ATOM 654 N N . SER A 1 80 ? 0.563 -2.467 -24.271 1.00 48.56 80 SER A N 1
ATOM 655 C CA . SER A 1 80 ? -0.047 -3.124 -25.421 1.00 48.56 80 SER A CA 1
ATOM 656 C C . SER A 1 80 ? -1.340 -2.456 -25.927 1.00 48.56 80 SER A C 1
ATOM 658 O O . SER A 1 80 ? -1.850 -2.862 -26.966 1.00 48.56 80 SER A O 1
ATOM 660 N N . VAL A 1 81 ? -1.862 -1.408 -25.269 1.00 49.84 81 VAL A N 1
ATOM 661 C CA . VAL A 1 81 ? -3.168 -0.796 -25.633 1.00 49.84 81 VAL A CA 1
ATOM 662 C C . VAL A 1 81 ? -3.065 0.402 -26.602 1.00 49.84 81 VAL A C 1
ATOM 664 O O . VAL A 1 81 ? -4.082 0.920 -27.045 1.00 49.84 81 VAL A O 1
ATOM 667 N N . ASN A 1 82 ? -1.863 0.800 -27.032 1.00 38.44 82 ASN A N 1
ATOM 668 C CA . ASN A 1 82 ? -1.672 1.841 -28.061 1.00 38.44 82 ASN A CA 1
ATOM 669 C C . ASN A 1 82 ? -0.956 1.309 -29.324 1.00 38.44 82 ASN A C 1
ATOM 671 O O . ASN A 1 82 ? -0.008 1.937 -29.797 1.00 38.44 82 ASN A O 1
ATOM 675 N N . SER A 1 83 ? -1.370 0.143 -29.842 1.00 39.22 83 SER A N 1
ATOM 676 C CA . SER A 1 83 ? -0.996 -0.323 -31.196 1.00 39.22 83 SER A CA 1
ATOM 677 C C . SER A 1 83 ? -2.026 0.091 -32.240 1.00 39.22 83 SER A C 1
ATOM 679 O O . SER A 1 83 ? -3.234 -0.045 -31.944 1.00 39.22 83 SER A O 1
#

Radius of gyration: 13.35 Å; chains: 1; bounding box: 28×21×46 Å

Sequence (83 aa):
MRYKLKELVQELERLVKESFPEAIIEGCWERGEKSVALCVEIPPSQDLYEFVEKMAPWSIETLERTGYLVYVLPNQRDSSVNS

Foldseek 3Di:
DVVVVVVVVVVVVVQCCVVQVPKAFPDWDDDPDAEIETEIEHEPVDDPVVSCVSCVVVQVVCCVPPVHRYHYHYDYPPPPPPD